Protein AF-A0A7C3HI40-F1 (afdb_monomer_lite)

pLDDT: mean 70.15, std 25.9, range [26.84, 97.81]

Secondary structure (DSSP, 8-state):
-------------PEE----TT----------PPPP----------TT--------TT--GGG-------------EEEEEEE-S-SSS-SEEEEEEETT--EEES----S-EEEEEEETTEEEEEE--SSSEEEEEEE-TTT--EEEEEEEEESEEEEEEETTTTEEEEEETT--

Structure (mmCIF, N/CA/C/O backbone):
data_AF-A0A7C3HI40-F1
#
_entry.id   AF-A0A7C3HI40-F1
#
loop_
_atom_site.group_PDB
_atom_site.id
_atom_site.type_symbol
_atom_site.label_atom_id
_atom_site.label_alt_id
_atom_site.label_comp_id
_atom_site.label_asym_id
_atom_site.label_entity_id
_atom_site.label_seq_id
_atom_site.pdbx_PDB_ins_code
_atom_site.Cartn_x
_atom_site.Cartn_y
_atom_site.Cartn_z
_atom_site.occupancy
_atom_site.B_iso_or_equiv
_atom_site.auth_seq_id
_atom_site.auth_comp_id
_atom_site.auth_asym_id
_atom_site.auth_atom_id
_atom_site.pdbx_PDB_model_num
ATOM 1 N N . MET A 1 1 ? 30.661 25.811 13.207 1.00 40.50 1 MET A N 1
ATOM 2 C CA . MET A 1 1 ? 29.317 26.305 12.810 1.00 40.50 1 MET A CA 1
ATOM 3 C C . MET A 1 1 ? 29.116 25.855 11.365 1.00 40.50 1 MET A C 1
ATOM 5 O O . MET A 1 1 ? 30.014 26.105 10.586 1.00 40.50 1 MET A O 1
ATOM 9 N N . LYS A 1 2 ? 28.100 25.098 10.944 1.00 33.31 2 LYS A N 1
ATOM 10 C CA . LYS A 1 2 ? 26.660 25.154 11.229 1.00 33.31 2 LYS A CA 1
ATOM 11 C C . LYS A 1 2 ? 26.060 23.737 11.212 1.00 33.31 2 LYS A C 1
ATOM 13 O O . LYS A 1 2 ? 26.436 22.924 10.376 1.00 33.31 2 LYS A O 1
ATOM 18 N N . LYS A 1 3 ? 25.123 23.473 12.126 1.00 35.56 3 LYS A N 1
ATOM 19 C CA . LYS A 1 3 ? 24.233 22.303 12.100 1.00 35.56 3 LYS A CA 1
ATOM 20 C C . LYS A 1 3 ? 23.176 22.539 11.016 1.00 35.56 3 LYS A C 1
ATOM 22 O O . LYS A 1 3 ? 22.572 23.610 11.004 1.00 35.56 3 LYS A O 1
ATOM 27 N N . PHE A 1 4 ? 22.978 21.581 10.117 1.00 26.84 4 PHE A N 1
ATOM 28 C CA . PHE A 1 4 ? 21.916 21.623 9.112 1.00 26.84 4 PHE A CA 1
ATOM 29 C C . PHE A 1 4 ? 20.697 20.899 9.694 1.00 26.84 4 PHE A C 1
ATOM 31 O O . PHE A 1 4 ? 20.660 19.674 9.746 1.00 26.84 4 PHE A O 1
ATOM 38 N N . ASN A 1 5 ? 19.739 21.667 10.216 1.00 31.62 5 ASN A N 1
ATOM 39 C CA . ASN A 1 5 ? 18.428 21.154 10.601 1.00 31.62 5 ASN A CA 1
ATOM 40 C C . ASN A 1 5 ? 17.568 21.089 9.338 1.00 31.62 5 ASN A C 1
ATOM 42 O O . ASN A 1 5 ? 17.133 22.130 8.850 1.00 31.62 5 ASN A O 1
ATOM 46 N N . LEU A 1 6 ? 17.320 19.887 8.821 1.00 27.31 6 LEU A N 1
ATOM 47 C CA . LEU A 1 6 ? 16.309 19.672 7.792 1.00 27.31 6 LEU A CA 1
ATOM 48 C C . LEU A 1 6 ? 15.045 19.144 8.478 1.00 27.31 6 LEU A C 1
ATOM 50 O O . LEU A 1 6 ? 14.931 17.959 8.776 1.00 27.31 6 LEU A O 1
ATOM 54 N N . PHE A 1 7 ? 14.112 20.048 8.774 1.00 30.12 7 PHE A N 1
ATOM 55 C CA . PHE A 1 7 ? 12.729 19.672 9.048 1.00 30.12 7 PHE A CA 1
ATOM 56 C C . PHE A 1 7 ? 12.107 19.264 7.712 1.00 30.12 7 PHE A C 1
ATOM 58 O O . PHE A 1 7 ? 11.785 20.129 6.901 1.00 30.12 7 PHE A O 1
ATOM 65 N N . LEU A 1 8 ? 11.986 17.960 7.463 1.00 27.03 8 LEU A N 1
ATOM 66 C CA . LEU A 1 8 ? 11.212 17.445 6.340 1.00 27.03 8 LEU A CA 1
ATOM 67 C C . LEU A 1 8 ? 9.845 17.016 6.875 1.00 27.03 8 LEU A C 1
ATOM 69 O O . LEU A 1 8 ? 9.724 16.060 7.639 1.00 27.03 8 LEU A O 1
ATOM 73 N N . THR A 1 9 ? 8.829 17.796 6.530 1.00 30.84 9 THR A N 1
ATOM 74 C CA . THR A 1 9 ? 7.420 17.518 6.797 1.00 30.84 9 THR A CA 1
ATOM 75 C C . THR A 1 9 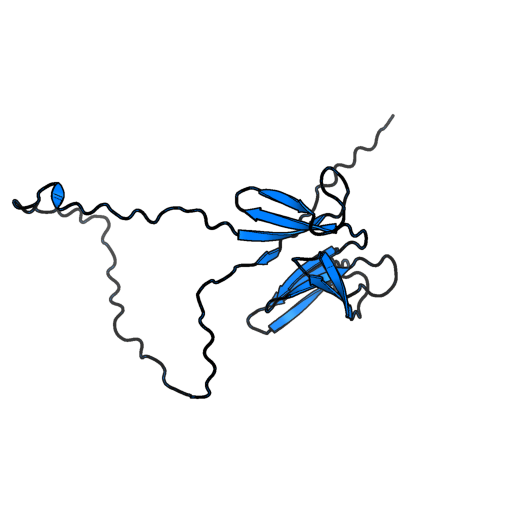? 7.049 16.182 6.160 1.00 30.84 9 THR A C 1
ATOM 77 O O . THR A 1 9 ? 7.215 15.995 4.957 1.00 30.84 9 THR A O 1
ATOM 80 N N . ALA A 1 10 ? 6.562 15.245 6.971 1.00 33.00 10 ALA A N 1
ATOM 81 C CA . ALA A 1 10 ? 6.038 13.974 6.495 1.00 33.00 10 ALA A CA 1
ATOM 82 C C . ALA A 1 10 ? 4.839 14.224 5.564 1.00 33.00 10 ALA A C 1
ATOM 84 O O . ALA A 1 10 ? 3.834 14.804 5.977 1.00 33.00 10 ALA A O 1
ATOM 85 N N . LEU A 1 11 ? 4.956 13.798 4.307 1.00 30.44 11 LEU A N 1
ATOM 86 C CA . LEU A 1 11 ? 3.841 13.744 3.371 1.00 30.44 11 LEU A CA 1
ATOM 87 C C . LEU A 1 11 ? 3.070 12.448 3.645 1.00 30.44 11 LEU A C 1
ATOM 89 O O . LEU A 1 11 ? 3.551 11.359 3.346 1.00 30.44 11 LEU A O 1
ATOM 93 N N . PHE A 1 12 ? 1.897 12.564 4.264 1.00 32.22 12 PHE A N 1
ATOM 94 C CA . PHE A 1 12 ? 0.987 11.443 4.488 1.00 32.22 12 PHE A CA 1
ATOM 95 C C . PHE A 1 12 ? -0.017 11.370 3.332 1.00 32.22 12 PHE A C 1
ATOM 97 O O . PHE A 1 12 ? -0.838 12.274 3.183 1.00 32.22 12 PHE A O 1
ATOM 104 N N . LEU A 1 13 ? 0.010 10.296 2.538 1.00 36.34 13 LEU A N 1
ATOM 105 C CA . LEU A 1 13 ? -1.141 9.904 1.720 1.00 36.34 13 LEU A CA 1
ATOM 106 C C . LEU A 1 13 ? -2.025 8.980 2.567 1.00 36.34 13 LEU A C 1
ATOM 108 O O . LEU A 1 13 ? -1.605 7.889 2.948 1.00 36.34 13 LEU A O 1
ATOM 112 N N . ILE A 1 14 ? -3.234 9.438 2.892 1.00 37.47 14 ILE A N 1
ATOM 113 C CA . ILE A 1 14 ? -4.264 8.642 3.570 1.00 37.47 14 ILE A CA 1
ATOM 114 C C . ILE A 1 14 ? -5.255 8.193 2.496 1.00 37.47 14 ILE A C 1
ATOM 116 O O . ILE A 1 14 ? -5.897 9.041 1.878 1.00 37.47 14 ILE A O 1
ATOM 120 N N . SER A 1 15 ? -5.389 6.882 2.280 1.00 42.72 15 SER A N 1
ATOM 121 C CA . SER A 1 15 ? -6.464 6.320 1.451 1.00 42.72 15 SER A CA 1
ATOM 122 C C . SER A 1 15 ? -7.646 5.931 2.347 1.00 42.72 15 SER A C 1
ATOM 124 O O . SER A 1 15 ? -7.467 5.402 3.452 1.00 42.72 15 SER A O 1
ATOM 126 N N . PHE A 1 16 ? -8.865 6.240 1.899 1.00 33.00 16 PHE A N 1
ATOM 127 C CA . PHE A 1 16 ? -10.098 6.020 2.653 1.00 33.00 16 PHE A CA 1
ATOM 128 C C . PHE A 1 16 ? -10.815 4.769 2.146 1.00 33.00 16 PHE A C 1
ATOM 130 O O . PHE A 1 16 ? -11.171 4.694 0.975 1.00 33.00 16 PHE A O 1
ATOM 137 N N . SER A 1 17 ? -11.126 3.830 3.044 1.00 37.00 17 SER A N 1
ATOM 138 C CA . SER A 1 17 ? -12.119 2.789 2.761 1.00 37.00 17 SER A CA 1
ATOM 139 C C . SER A 1 17 ? -13.443 3.159 3.436 1.00 37.00 17 SER A C 1
ATOM 141 O O . SER A 1 17 ? -13.577 3.194 4.661 1.00 37.00 17 SER A O 1
ATOM 143 N N . GLY A 1 18 ? -14.443 3.506 2.630 1.00 31.64 18 GLY A N 1
ATOM 144 C CA . GLY A 1 18 ? -15.815 3.645 3.095 1.00 31.64 18 GLY A CA 1
ATOM 145 C C . GLY A 1 18 ? -16.517 2.299 2.997 1.00 31.64 18 GLY A C 1
ATOM 146 O O . GLY A 1 18 ? -16.972 1.927 1.922 1.00 31.64 18 GLY A O 1
ATOM 147 N N . VAL A 1 19 ? -16.667 1.572 4.107 1.00 32.97 19 VAL A N 1
ATOM 148 C CA . VAL A 1 19 ? -17.597 0.435 4.143 1.00 32.97 19 VAL A CA 1
ATOM 149 C C . VAL A 1 19 ? -19.020 0.993 4.049 1.00 32.97 19 VAL A C 1
ATOM 151 O O . VAL A 1 19 ? -19.575 1.501 5.035 1.00 32.97 19 VAL A O 1
ATOM 154 N N . MET A 1 20 ? -19.627 0.914 2.864 1.00 31.73 20 MET A N 1
ATOM 155 C CA . MET A 1 20 ? -21.081 0.961 2.725 1.00 31.73 20 MET A CA 1
ATOM 156 C C . MET A 1 20 ? -21.655 -0.363 3.242 1.00 31.73 20 MET A C 1
ATOM 158 O O . MET A 1 20 ? -21.903 -1.302 2.492 1.00 31.73 20 MET A O 1
ATOM 162 N N . THR A 1 21 ? -21.876 -0.458 4.552 1.00 35.44 21 THR A N 1
ATOM 163 C CA . THR A 1 21 ? -22.771 -1.464 5.128 1.00 35.44 21 THR A CA 1
ATOM 164 C C . THR A 1 21 ? -24.194 -1.126 4.687 1.00 35.44 21 THR A C 1
ATOM 166 O O . THR A 1 21 ? -24.871 -0.325 5.324 1.00 35.44 21 THR A O 1
ATOM 169 N N . GLY A 1 22 ? -24.631 -1.676 3.550 1.00 36.75 22 GLY A N 1
ATOM 170 C CA . GLY A 1 22 ? -25.987 -1.418 3.061 1.00 36.75 22 GLY A CA 1
ATOM 171 C C . GLY A 1 22 ? -26.401 -1.969 1.697 1.00 36.75 22 GLY A C 1
ATOM 172 O O . GLY A 1 22 ? -27.553 -1.758 1.333 1.00 36.75 22 GLY A O 1
ATOM 173 N N . GLN A 1 23 ? -25.558 -2.682 0.941 1.00 31.64 23 GLN A N 1
ATOM 174 C CA . GLN A 1 23 ? -26.028 -3.371 -0.268 1.00 31.64 23 GLN A CA 1
ATOM 175 C C . GLN A 1 23 ? -26.018 -4.885 -0.083 1.00 31.64 23 GLN A C 1
ATOM 177 O O . GLN A 1 23 ? -24.992 -5.554 -0.161 1.00 31.64 23 GLN A O 1
ATOM 182 N N . THR A 1 24 ? -27.209 -5.426 0.166 1.00 34.91 24 THR A N 1
ATOM 183 C CA . THR A 1 24 ? -27.508 -6.846 0.007 1.00 34.91 24 THR A CA 1
ATOM 184 C C . THR A 1 24 ? -27.198 -7.246 -1.433 1.00 34.91 24 THR A C 1
ATOM 186 O O . THR A 1 24 ? -27.753 -6.664 -2.367 1.00 34.91 24 THR A O 1
ATOM 189 N N . ALA A 1 25 ? -26.327 -8.238 -1.610 1.00 35.88 25 ALA A N 1
ATOM 190 C CA . ALA A 1 25 ? -26.052 -8.839 -2.905 1.00 35.88 25 ALA A CA 1
ATOM 191 C C . ALA A 1 25 ? -27.370 -9.248 -3.584 1.00 35.88 25 ALA A C 1
ATOM 193 O O . ALA A 1 25 ? -28.172 -9.989 -3.012 1.00 35.88 25 ALA A O 1
ATOM 194 N N . ARG A 1 26 ? -27.606 -8.763 -4.805 1.00 31.58 26 ARG A N 1
ATOM 195 C CA . ARG A 1 26 ? -28.647 -9.294 -5.687 1.00 31.58 26 ARG A CA 1
ATOM 196 C C . ARG A 1 26 ? -28.002 -9.774 -6.976 1.00 31.58 26 ARG A C 1
ATOM 198 O O . ARG A 1 26 ? -27.757 -9.001 -7.894 1.00 31.58 26 ARG A O 1
ATOM 205 N N . THR A 1 27 ? -27.750 -11.073 -7.037 1.00 38.38 27 THR A N 1
ATOM 206 C CA . THR A 1 27 ? -27.693 -11.830 -8.285 1.00 38.38 27 THR A CA 1
ATOM 207 C C . THR A 1 27 ? -29.096 -11.870 -8.893 1.00 38.38 27 THR A C 1
ATOM 209 O O . THR A 1 27 ? -30.015 -12.368 -8.253 1.00 38.38 27 THR A O 1
ATOM 212 N N . ALA A 1 28 ? -29.268 -11.338 -10.106 1.00 30.67 28 ALA A N 1
ATOM 213 C CA . ALA A 1 28 ? -30.154 -11.865 -11.155 1.00 30.67 28 ALA A CA 1
ATOM 214 C C . ALA A 1 28 ? -30.189 -10.911 -12.360 1.00 30.67 28 ALA A C 1
ATOM 216 O O . ALA A 1 28 ? -30.407 -9.709 -12.225 1.00 30.67 28 ALA A O 1
ATOM 217 N N . GLN A 1 29 ? -30.015 -11.489 -13.548 1.00 41.03 29 GLN A N 1
ATOM 218 C CA . GLN A 1 29 ? -30.364 -10.896 -14.835 1.00 41.03 29 GLN A CA 1
ATOM 219 C C . GLN A 1 29 ? -31.821 -10.394 -14.831 1.00 41.03 29 GLN A C 1
ATOM 221 O O . GLN A 1 29 ? -32.721 -11.108 -14.395 1.00 41.03 29 GLN A O 1
ATOM 226 N N . GLY A 1 30 ? -32.060 -9.198 -15.375 1.00 29.92 30 GLY A N 1
ATOM 227 C CA . GLY A 1 30 ? -33.410 -8.693 -15.637 1.00 29.92 30 GLY A CA 1
ATOM 228 C C . GLY A 1 30 ? -33.456 -7.176 -15.817 1.00 29.92 30 GLY A C 1
ATOM 229 O O . GLY A 1 30 ? -33.379 -6.423 -14.854 1.00 29.92 30 GLY A O 1
ATOM 230 N N . LYS A 1 31 ? -33.604 -6.713 -17.060 1.00 46.19 31 LYS A N 1
ATOM 231 C CA . LYS A 1 31 ? -33.866 -5.306 -17.400 1.00 46.19 31 LYS A CA 1
ATOM 232 C C . LYS A 1 31 ? -35.289 -4.930 -16.965 1.00 46.19 31 LYS A C 1
ATOM 2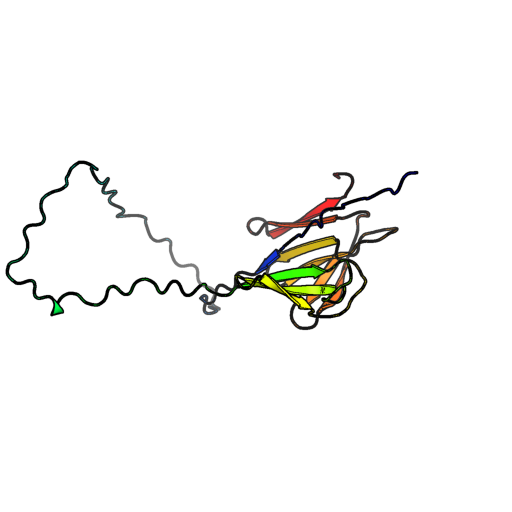34 O O . LYS A 1 31 ? -36.221 -5.434 -17.578 1.00 46.19 31 LYS A O 1
ATOM 239 N N . LEU A 1 32 ? -35.461 -4.037 -15.982 1.00 27.31 32 LEU A N 1
ATOM 240 C CA . LEU A 1 32 ? -36.753 -3.442 -15.575 1.00 27.31 32 LEU A CA 1
ATOM 241 C C . LEU A 1 32 ? -36.549 -2.028 -14.950 1.00 27.31 32 LEU A C 1
ATOM 243 O O . LEU A 1 32 ? -35.423 -1.690 -14.600 1.00 27.31 32 LEU A O 1
ATOM 247 N N . PRO A 1 33 ? -37.581 -1.155 -14.911 1.00 34.62 33 PRO A N 1
ATOM 248 C CA . PRO A 1 33 ? -37.631 0.117 -15.650 1.00 34.62 33 PRO A CA 1
ATOM 249 C C . PRO A 1 33 ? -37.270 1.385 -14.849 1.00 34.62 33 PRO A C 1
ATOM 251 O O . PRO A 1 33 ? -37.287 1.403 -13.624 1.00 34.62 33 PRO A O 1
ATOM 254 N N . VAL A 1 34 ? -37.012 2.478 -15.583 1.00 41.56 34 VAL A N 1
ATOM 255 C CA . VAL A 1 34 ? -36.737 3.834 -15.068 1.00 41.56 34 VAL A CA 1
ATOM 256 C C . VAL A 1 34 ? -37.984 4.431 -14.390 1.00 41.56 34 VAL A C 1
ATOM 258 O O . VAL A 1 34 ? -39.022 4.542 -15.051 1.00 41.56 34 VAL A O 1
ATOM 261 N N . PRO A 1 35 ? -37.918 4.890 -13.126 1.00 36.34 35 PRO A N 1
ATOM 262 C CA . PRO A 1 35 ? -38.982 5.701 -12.544 1.00 36.34 35 PRO A CA 1
ATOM 263 C C . PRO A 1 35 ? -38.965 7.119 -13.135 1.00 36.34 35 PRO A C 1
ATOM 265 O O . PRO A 1 35 ? -37.963 7.829 -13.053 1.00 36.34 35 PRO A O 1
ATOM 268 N N . LYS A 1 36 ? -40.093 7.527 -13.732 1.00 37.47 36 LYS A N 1
ATOM 269 C CA . LYS A 1 36 ? -40.374 8.908 -14.154 1.00 37.47 36 LYS A CA 1
ATOM 270 C C . LYS A 1 36 ? -40.208 9.865 -12.971 1.00 37.47 36 LYS A C 1
ATOM 272 O O . LYS A 1 36 ? -40.822 9.669 -11.924 1.00 37.47 36 LYS A O 1
ATOM 277 N N . ALA A 1 37 ? -39.433 10.925 -13.182 1.00 38.59 37 ALA A N 1
ATOM 278 C CA . ALA A 1 37 ? -39.401 12.089 -12.316 1.00 38.59 37 ALA A CA 1
ATOM 279 C C . ALA A 1 37 ? -40.724 12.850 -12.456 1.00 38.59 37 ALA A C 1
ATOM 281 O O . ALA A 1 37 ? -40.875 13.665 -13.356 1.00 38.59 37 ALA A O 1
ATOM 282 N N . ASP A 1 38 ? -41.680 12.575 -11.578 1.00 45.47 38 ASP A N 1
ATOM 283 C CA . ASP A 1 38 ? -42.798 13.480 -11.350 1.00 45.47 38 ASP A CA 1
ATOM 284 C C . ASP A 1 38 ? -43.042 13.610 -9.847 1.00 45.47 38 ASP A C 1
ATOM 286 O O . ASP A 1 38 ? -43.215 12.616 -9.141 1.00 45.47 38 ASP A O 1
ATOM 290 N N . LYS A 1 39 ? -43.104 14.876 -9.408 1.00 38.09 39 LYS A N 1
ATOM 291 C CA . LYS A 1 39 ? -43.349 15.402 -8.049 1.00 38.09 39 LYS A CA 1
ATOM 292 C C . LYS A 1 39 ? -42.115 15.665 -7.172 1.00 38.09 39 LYS A C 1
ATOM 294 O O . LYS A 1 39 ? -41.978 15.117 -6.084 1.00 38.09 39 LYS A O 1
ATOM 299 N N . MET A 1 40 ? -41.308 16.652 -7.563 1.00 28.80 40 MET A N 1
ATOM 300 C CA . MET A 1 40 ? -40.652 17.533 -6.586 1.00 28.80 40 MET A CA 1
ATOM 301 C C . MET A 1 40 ? -41.272 18.929 -6.684 1.00 28.80 40 MET A C 1
ATOM 303 O O . MET A 1 40 ? -41.014 19.666 -7.631 1.00 28.80 40 MET A O 1
ATOM 307 N N . SER A 1 41 ? -42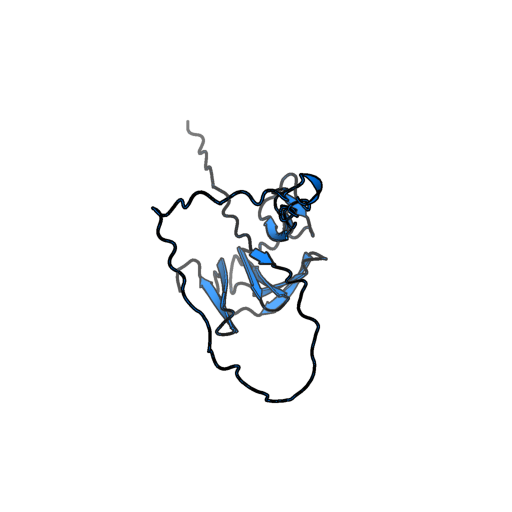.106 19.290 -5.707 1.00 37.94 41 SER A N 1
ATOM 308 C CA . SER A 1 41 ? -42.542 20.675 -5.520 1.00 37.94 41 SER A CA 1
ATOM 309 C C . SER A 1 41 ? -41.479 21.399 -4.701 1.00 37.94 41 SER A C 1
ATOM 311 O O . SER A 1 41 ? -41.266 21.076 -3.533 1.00 37.94 41 SER A O 1
ATOM 313 N N . VAL A 1 42 ? -40.791 22.364 -5.309 1.00 37.19 42 VAL A N 1
ATOM 314 C CA . VAL A 1 42 ? -39.831 23.223 -4.609 1.00 37.19 42 VAL A CA 1
ATOM 315 C C . VAL A 1 42 ? -40.616 24.246 -3.791 1.00 37.19 42 VAL A C 1
ATOM 317 O O . VAL A 1 42 ? -41.101 25.238 -4.331 1.00 37.19 42 VAL A O 1
ATOM 320 N N . VAL A 1 43 ? -40.737 24.031 -2.482 1.00 42.72 43 VAL A N 1
ATOM 321 C CA . VAL A 1 43 ? -41.170 25.092 -1.565 1.00 42.72 43 VAL A CA 1
ATOM 322 C C . VAL A 1 43 ? -39.938 25.930 -1.232 1.00 42.72 43 VAL A C 1
ATOM 324 O O . VAL A 1 43 ? -39.075 25.504 -0.468 1.00 42.72 43 VAL A O 1
ATOM 327 N N . LYS A 1 44 ? -39.823 27.122 -1.825 1.00 40.69 44 LYS A N 1
ATOM 328 C CA . LYS A 1 44 ? -38.855 28.125 -1.362 1.00 40.69 44 LYS A CA 1
ATOM 329 C C . LYS A 1 44 ? -39.393 28.723 -0.063 1.00 40.69 44 LYS A C 1
ATOM 331 O O . LYS A 1 44 ? -40.439 29.367 -0.081 1.00 40.69 44 LYS A O 1
ATOM 336 N N . ALA A 1 45 ? -38.705 28.510 1.054 1.00 44.62 45 ALA A N 1
ATOM 337 C CA . ALA A 1 45 ? -39.045 29.186 2.302 1.00 44.62 45 ALA A CA 1
ATOM 338 C C . ALA A 1 45 ? -38.833 30.705 2.144 1.00 44.62 45 ALA A C 1
ATOM 340 O O . ALA A 1 45 ? -37.766 31.141 1.713 1.00 44.62 45 ALA A O 1
ATOM 341 N N . ASN A 1 46 ? -39.851 31.506 2.476 1.00 45.53 46 ASN A N 1
ATOM 342 C CA . ASN A 1 46 ? -39.720 32.956 2.621 1.00 45.53 46 ASN A CA 1
ATOM 343 C C . ASN A 1 46 ? -39.122 33.244 4.013 1.00 45.53 46 ASN A C 1
ATOM 345 O O . ASN A 1 46 ? -39.784 32.938 5.007 1.00 45.53 46 ASN A O 1
ATOM 349 N N . PRO A 1 47 ? -37.919 33.836 4.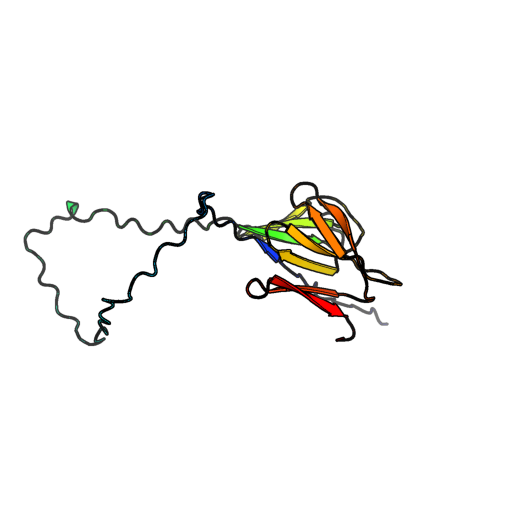118 1.00 47.38 47 PRO A N 1
ATOM 350 C CA . PRO A 1 47 ? -37.246 34.050 5.401 1.00 47.38 47 PRO A CA 1
ATOM 351 C C . PRO A 1 47 ? -37.948 35.059 6.327 1.00 47.38 47 PRO A C 1
ATOM 353 O O . PRO A 1 47 ? -37.561 35.173 7.484 1.00 47.38 47 PRO A O 1
ATOM 356 N N . ASN A 1 48 ? -39.000 35.747 5.864 1.00 43.78 48 ASN A N 1
ATOM 357 C CA . ASN A 1 48 ? -39.710 36.763 6.648 1.00 43.78 48 ASN A CA 1
ATOM 358 C C . ASN A 1 48 ? -41.123 36.348 7.097 1.00 43.78 48 ASN A C 1
ATOM 360 O O . ASN A 1 48 ? -41.862 37.179 7.618 1.00 43.78 48 ASN A O 1
ATOM 364 N N . SER A 1 49 ? -41.528 35.086 6.920 1.00 44.28 49 SER A N 1
ATOM 365 C CA . SER A 1 49 ? -42.824 34.595 7.408 1.00 44.28 49 SER A CA 1
ATOM 366 C C . SER A 1 49 ? -42.651 33.795 8.700 1.00 44.28 49 SER A C 1
ATOM 368 O O . SER A 1 49 ? -42.826 32.580 8.729 1.00 44.28 49 SER A O 1
ATOM 370 N N . MET A 1 50 ? -42.316 34.477 9.798 1.00 41.09 50 MET A N 1
ATOM 371 C CA . MET A 1 50 ? -42.591 33.927 11.129 1.00 41.09 50 MET A CA 1
ATOM 372 C C . MET A 1 50 ? -44.082 34.100 11.407 1.00 41.09 50 MET A C 1
ATOM 374 O O . MET A 1 50 ? -44.511 35.034 12.077 1.00 41.09 50 MET A O 1
ATOM 378 N N . THR A 1 51 ? -44.886 33.211 10.827 1.00 40.56 51 THR A N 1
ATOM 379 C CA . THR A 1 51 ? -46.277 33.069 11.249 1.00 40.56 51 THR A CA 1
ATOM 380 C C . THR A 1 51 ? -46.228 32.474 12.649 1.00 40.56 51 THR A C 1
ATOM 382 O O . THR A 1 51 ? -45.718 31.369 12.831 1.00 40.56 51 THR A O 1
ATOM 385 N N . THR A 1 52 ? -46.695 33.224 13.645 1.00 42.03 52 THR A N 1
ATOM 386 C CA . THR A 1 52 ? -46.978 32.723 14.992 1.00 42.03 52 THR A CA 1
ATOM 387 C C . THR A 1 52 ? -47.723 31.401 14.870 1.00 42.03 52 THR A C 1
ATOM 389 O O . THR A 1 52 ? -48.869 31.382 14.419 1.00 42.03 52 THR A O 1
ATOM 392 N N . ALA A 1 53 ? -47.062 30.297 15.217 1.00 40.88 53 ALA A N 1
ATOM 393 C CA . ALA A 1 53 ? -47.728 29.014 15.323 1.00 40.88 53 ALA A CA 1
ATOM 394 C C . ALA A 1 53 ? -48.845 29.181 16.358 1.00 40.88 53 ALA A C 1
ATOM 396 O O . ALA A 1 53 ? -48.581 29.497 17.519 1.00 40.88 53 ALA A O 1
ATOM 397 N N . ILE A 1 54 ? -50.093 29.048 15.914 1.00 43.12 54 ILE A N 1
ATOM 398 C CA . ILE A 1 54 ? -51.240 28.936 16.808 1.00 43.12 54 ILE A CA 1
ATOM 399 C C . ILE A 1 54 ? -50.961 27.684 17.642 1.00 43.12 54 ILE A C 1
ATOM 401 O O . ILE A 1 54 ? -50.930 26.584 17.094 1.00 43.12 54 ILE A O 1
ATOM 405 N N . MET A 1 55 ? -50.651 27.856 18.929 1.00 45.00 55 MET A N 1
ATOM 406 C CA . MET A 1 55 ? -50.498 26.726 19.842 1.00 45.00 55 MET A CA 1
ATOM 407 C C . MET A 1 55 ? -51.836 25.990 19.881 1.00 45.00 55 MET A C 1
ATOM 409 O O . MET A 1 55 ? -52.856 26.589 20.221 1.00 45.00 55 MET A O 1
ATOM 413 N N . ASP A 1 56 ? -51.835 24.715 19.498 1.00 56.28 56 ASP A N 1
ATOM 414 C CA . ASP A 1 56 ? -52.975 23.831 19.710 1.00 56.28 56 ASP A CA 1
ATOM 415 C C . ASP A 1 56 ? -53.234 23.746 21.228 1.00 56.28 56 ASP A C 1
ATOM 417 O O . ASP A 1 56 ? -52.330 23.339 21.967 1.00 56.28 56 ASP A O 1
ATOM 421 N N . PRO A 1 57 ? -54.422 24.139 21.728 1.00 52.75 57 PRO A N 1
ATOM 422 C CA . PRO A 1 57 ? -54.743 24.080 23.154 1.00 52.75 57 PRO A CA 1
ATOM 423 C C . PRO A 1 57 ? -54.743 22.650 23.728 1.00 52.75 57 PRO A C 1
ATOM 425 O O . PRO A 1 57 ? -54.869 22.494 24.941 1.00 52.75 57 PRO A O 1
ATOM 428 N N . GLY A 1 58 ? -54.595 21.618 22.889 1.00 53.62 58 GLY A N 1
ATOM 429 C CA . GLY A 1 58 ? -54.437 20.222 23.296 1.00 53.62 58 GLY A CA 1
ATOM 430 C C . GLY A 1 58 ? -52.996 19.738 23.489 1.00 53.62 58 GLY A C 1
ATOM 431 O O . GLY A 1 58 ? -52.824 18.589 23.884 1.00 53.62 58 GLY A O 1
ATOM 432 N N . PHE A 1 59 ? -51.969 20.556 23.230 1.00 53.91 59 PHE A N 1
ATOM 433 C CA . PHE A 1 59 ? -50.577 20.102 23.322 1.00 53.91 59 PHE A CA 1
ATOM 434 C C . PHE A 1 59 ? -50.155 19.862 24.778 1.00 53.91 59 PHE A C 1
ATOM 436 O O . PHE A 1 59 ? -49.886 20.805 25.529 1.00 53.91 59 PHE A O 1
ATOM 443 N N . VAL A 1 60 ? -50.061 18.593 25.180 1.00 58.41 60 VAL A N 1
ATOM 444 C CA . VAL A 1 60 ? -49.506 18.205 26.481 1.00 58.41 60 VAL A CA 1
ATOM 445 C C . VAL A 1 60 ? -48.021 17.856 26.332 1.00 58.41 60 VAL A C 1
ATOM 447 O O . VAL A 1 60 ? -47.629 17.264 25.330 1.00 58.41 60 VAL A O 1
ATOM 450 N N . PRO A 1 61 ? -47.151 18.157 27.318 1.00 52.31 61 PRO A N 1
ATOM 451 C CA . PRO A 1 61 ? -45.714 17.863 27.224 1.00 52.31 61 PRO A CA 1
ATOM 452 C C . PRO A 1 61 ? -45.366 16.394 26.923 1.00 52.31 61 PRO A C 1
ATOM 454 O O . PRO A 1 61 ? -44.281 16.112 26.420 1.00 52.31 61 PRO A O 1
ATOM 457 N N . SER A 1 62 ? -46.279 15.458 27.198 1.00 57.03 62 SER A N 1
ATOM 458 C CA . SER A 1 62 ? -46.155 14.040 26.842 1.00 57.03 62 SER A CA 1
ATOM 459 C C . SER A 1 62 ? -46.251 13.751 25.338 1.00 57.03 62 SER A C 1
ATOM 461 O O . SER A 1 62 ? -45.831 12.676 24.909 1.00 57.03 62 SER A O 1
ATOM 463 N N . ASP A 1 63 ? -46.770 14.688 24.539 1.00 55.56 63 ASP A N 1
ATOM 464 C CA . ASP A 1 63 ? -46.864 14.582 23.076 1.00 55.56 63 ASP A CA 1
ATOM 465 C C . ASP A 1 63 ? -45.536 14.899 22.383 1.00 55.56 63 ASP A C 1
ATOM 467 O O . ASP A 1 63 ? -45.340 14.568 21.209 1.00 55.56 63 ASP A O 1
ATOM 471 N N . ILE A 1 64 ? -44.576 15.471 23.121 1.00 59.19 64 ILE A N 1
ATOM 472 C CA . ILE A 1 64 ? -43.183 15.534 22.692 1.00 59.19 64 ILE A CA 1
ATOM 473 C C . ILE A 1 64 ? -42.631 14.113 22.775 1.00 59.19 64 ILE A C 1
ATOM 475 O O . ILE A 1 64 ? -42.045 13.697 23.777 1.00 59.19 64 ILE A O 1
ATOM 479 N N . LYS A 1 65 ? -42.786 13.345 21.691 1.00 53.81 65 LYS A N 1
ATOM 480 C CA . LYS A 1 65 ? -41.909 12.192 21.488 1.00 53.81 65 LYS A CA 1
ATOM 481 C C . LYS A 1 65 ? -40.477 12.722 21.535 1.00 53.81 65 LYS A C 1
ATOM 483 O O . LYS A 1 65 ? -40.226 13.760 20.916 1.00 53.81 65 LYS A O 1
ATOM 488 N N . PRO A 1 66 ? -39.550 12.054 22.247 1.00 55.06 66 PRO A N 1
ATOM 489 C CA . PRO A 1 66 ? -38.148 12.415 22.183 1.00 55.06 66 PRO A CA 1
ATOM 490 C C . PRO A 1 66 ? -37.802 12.583 20.714 1.00 55.06 66 PRO A C 1
ATOM 492 O O . PRO A 1 66 ? -38.026 11.669 19.914 1.00 55.06 66 PRO A O 1
ATOM 495 N N . VAL A 1 67 ? -37.337 13.774 20.337 1.00 58.53 67 VAL A N 1
ATOM 496 C CA . VAL A 1 67 ? -36.641 13.903 19.068 1.00 58.53 67 VAL A CA 1
ATOM 497 C C . VAL A 1 67 ? -35.543 12.863 19.180 1.00 58.53 67 VAL A C 1
ATOM 499 O O . VAL A 1 67 ? -34.683 12.957 20.056 1.00 58.53 67 VAL A O 1
ATOM 502 N N . ASN A 1 68 ? -35.625 11.820 18.357 1.00 52.53 68 ASN A N 1
ATOM 503 C CA . ASN A 1 68 ? -34.482 10.977 18.086 1.00 52.53 68 ASN A CA 1
ATOM 504 C C . ASN A 1 68 ? -33.493 11.918 17.406 1.00 52.53 68 ASN A C 1
ATOM 506 O O . ASN A 1 68 ? -33.461 12.009 16.179 1.00 52.53 68 ASN A O 1
ATOM 510 N N . THR A 1 69 ? -32.762 12.705 18.198 1.00 51.47 69 THR A N 1
ATOM 511 C CA . THR A 1 69 ? -31.593 13.429 17.733 1.00 51.47 69 THR A CA 1
ATOM 512 C C . THR A 1 69 ? -30.796 12.351 17.026 1.00 51.47 69 THR A C 1
ATOM 514 O O . THR A 1 69 ? -30.534 11.332 17.677 1.00 51.47 69 THR A O 1
ATOM 517 N N . PRO A 1 70 ? -30.508 12.475 15.714 1.00 48.69 70 PRO A N 1
ATOM 518 C CA . PRO A 1 70 ? -29.677 11.498 15.038 1.00 48.69 70 PRO A CA 1
ATOM 519 C C . PRO A 1 70 ? -28.485 11.291 15.952 1.00 48.69 70 PRO A C 1
ATOM 521 O O . PRO A 1 70 ? -27.811 12.271 16.288 1.00 48.69 70 PRO A O 1
ATOM 524 N N . SER A 1 71 ? -28.321 10.079 16.493 1.00 48.22 71 SER A N 1
ATOM 525 C CA . SER A 1 71 ? -27.210 9.839 17.394 1.00 48.22 71 SER A CA 1
ATOM 526 C C . SER A 1 71 ? -25.996 10.208 16.571 1.00 48.22 71 SER A C 1
ATOM 528 O O . SER A 1 71 ? -25.747 9.579 15.540 1.00 48.22 71 SER A O 1
ATOM 530 N N . ASN A 1 72 ? -25.272 11.240 16.989 1.00 51.50 72 ASN A N 1
ATOM 531 C CA . ASN A 1 72 ? -24.015 11.631 16.375 1.00 51.50 72 ASN A CA 1
ATOM 532 C C . ASN A 1 72 ? -22.943 10.601 16.776 1.00 51.50 72 ASN A C 1
ATOM 534 O O . ASN A 1 72 ? -21.850 10.957 17.198 1.00 51.50 72 ASN A O 1
ATOM 538 N N . ALA A 1 73 ? -23.311 9.313 16.736 1.00 54.94 73 ALA A N 1
ATOM 539 C CA . ALA A 1 73 ? -22.430 8.181 16.825 1.00 54.94 73 ALA A CA 1
ATOM 540 C C . ALA A 1 73 ? -21.507 8.344 15.630 1.00 54.94 73 ALA A C 1
ATOM 542 O O . ALA A 1 73 ? -21.862 8.037 14.492 1.00 54.94 73 ALA A O 1
ATOM 543 N N . THR A 1 74 ? -20.359 8.950 15.896 1.00 61.16 74 THR A N 1
ATOM 544 C CA . THR A 1 74 ? -19.278 9.122 14.949 1.00 61.16 74 THR A CA 1
ATOM 545 C C . THR A 1 74 ? -18.952 7.729 14.451 1.00 61.16 74 THR A C 1
ATOM 547 O O . THR A 1 74 ? -18.363 6.922 15.171 1.00 61.16 74 THR A O 1
ATOM 550 N N . LYS A 1 75 ? -19.433 7.403 13.246 1.00 73.12 75 LYS A N 1
ATOM 551 C CA . LYS A 1 75 ? -19.128 6.134 12.600 1.00 73.12 75 LYS A CA 1
ATOM 552 C C . LYS A 1 75 ? -17.610 6.043 12.554 1.00 73.12 75 LYS A C 1
ATOM 554 O O . LYS A 1 75 ? -16.971 6.870 11.909 1.00 73.12 75 LYS A O 1
ATOM 559 N N . SER A 1 76 ? -17.058 5.068 13.269 1.00 79.50 76 SER A N 1
ATOM 560 C CA . SER A 1 76 ? -15.630 4.804 13.196 1.00 79.50 76 SER A CA 1
ATOM 561 C C . SER A 1 76 ? -15.331 4.286 11.795 1.00 79.50 76 SER A C 1
ATOM 563 O O . SER A 1 76 ? -15.965 3.329 11.341 1.00 79.50 76 SER A O 1
ATOM 565 N N . ILE A 1 77 ? -14.423 4.953 11.091 1.00 89.00 77 ILE A N 1
ATOM 566 C CA . ILE A 1 77 ? -13.908 4.493 9.800 1.00 89.00 77 ILE A CA 1
ATOM 567 C C . ILE A 1 77 ? -12.423 4.188 9.939 1.00 89.00 77 ILE A C 1
ATOM 569 O O . ILE A 1 77 ? -11.725 4.816 10.739 1.00 89.00 77 ILE A O 1
ATOM 573 N N . THR A 1 78 ? -11.948 3.236 9.143 1.00 91.62 78 THR A N 1
ATOM 574 C CA . THR A 1 78 ? -10.536 2.861 9.102 1.00 91.62 78 THR A CA 1
ATOM 575 C C . THR A 1 78 ? -9.900 3.428 7.841 1.00 91.62 78 THR A C 1
ATOM 577 O O . THR A 1 78 ? -10.332 3.132 6.723 1.00 91.62 78 THR A O 1
ATOM 580 N N . GLY A 1 79 ? -8.879 4.258 8.033 1.00 92.62 79 GLY A N 1
ATOM 581 C CA . GLY A 1 79 ? -7.948 4.657 6.984 1.00 92.62 79 GLY A CA 1
ATOM 582 C C . GLY A 1 79 ? -6.752 3.713 6.942 1.00 92.62 79 GLY A C 1
ATOM 583 O O . GLY A 1 79 ? -6.390 3.115 7.959 1.00 92.62 79 GLY A O 1
ATOM 584 N N . TYR A 1 80 ? -6.126 3.614 5.777 1.00 95.12 80 TYR A N 1
ATOM 585 C CA . TYR A 1 80 ? -4.938 2.794 5.562 1.00 95.12 80 TYR A CA 1
ATOM 586 C C . TYR A 1 80 ? -3.805 3.642 4.987 1.00 95.12 80 TYR A C 1
ATOM 588 O O . TYR A 1 80 ? -4.041 4.634 4.292 1.00 95.12 80 TYR A O 1
ATOM 596 N N . GLY A 1 81 ? -2.568 3.262 5.296 1.00 94.00 81 GLY A N 1
ATOM 597 C CA . GLY A 1 81 ? -1.379 3.963 4.824 1.00 94.00 81 GLY A CA 1
ATOM 598 C C . GLY A 1 81 ? -0.106 3.152 5.021 1.00 94.00 81 GLY A C 1
ATOM 599 O O . GLY A 1 81 ? -0.134 2.020 5.502 1.00 94.00 81 GLY A O 1
ATOM 600 N N . PHE A 1 82 ? 1.031 3.743 4.669 1.00 95.31 82 PHE A N 1
ATOM 601 C CA . PHE A 1 82 ? 2.341 3.134 4.866 1.00 95.31 82 PHE A CA 1
ATOM 602 C C . PHE A 1 82 ? 3.194 4.026 5.765 1.00 95.31 82 PHE A C 1
ATOM 604 O O . PHE A 1 82 ? 3.408 5.201 5.468 1.00 95.31 82 PHE A O 1
ATOM 611 N N . ASN A 1 83 ? 3.699 3.474 6.864 1.00 96.06 83 ASN A N 1
ATOM 612 C CA . ASN A 1 83 ? 4.655 4.163 7.711 1.00 96.06 83 ASN A CA 1
ATOM 613 C C . ASN A 1 83 ? 6.062 4.009 7.122 1.00 96.06 83 ASN A C 1
ATOM 615 O O . ASN A 1 83 ? 6.654 2.934 7.200 1.00 96.06 83 ASN A O 1
ATOM 619 N N . ALA A 1 84 ? 6.583 5.072 6.510 1.00 92.56 84 ALA A N 1
ATOM 620 C CA . ALA A 1 84 ? 7.873 5.051 5.817 1.00 92.56 84 ALA A CA 1
ATOM 621 C C . ALA A 1 84 ? 9.082 5.078 6.767 1.00 92.56 84 ALA A C 1
ATOM 623 O O . ALA A 1 84 ? 10.178 4.671 6.384 1.00 92.56 84 ALA A O 1
ATOM 624 N N . TYR A 1 85 ? 8.893 5.546 8.002 1.00 90.69 85 TYR A N 1
ATOM 625 C CA . TYR A 1 85 ? 9.974 5.755 8.960 1.00 90.69 85 TYR A CA 1
ATOM 626 C C . TYR A 1 85 ? 9.635 5.119 10.305 1.00 90.69 85 TYR A C 1
ATOM 628 O O . TYR A 1 85 ? 8.491 5.123 10.744 1.00 90.69 85 TYR A O 1
ATOM 636 N N . GLY A 1 86 ? 10.636 4.533 10.960 1.00 86.56 86 GLY A N 1
ATOM 637 C CA . GLY A 1 86 ? 10.436 3.887 12.255 1.00 86.56 86 GLY A CA 1
ATOM 638 C C . GLY A 1 86 ? 10.059 4.877 13.363 1.00 86.56 86 GLY A C 1
ATOM 639 O O . GLY A 1 86 ? 10.072 6.093 13.185 1.00 86.56 86 GLY A O 1
ATOM 640 N N . GLY A 1 87 ? 9.752 4.341 14.539 1.00 91.12 87 GLY A N 1
ATOM 641 C CA . GLY A 1 87 ? 9.372 5.113 15.717 1.00 91.12 87 GLY A CA 1
ATOM 642 C C . GLY A 1 87 ? 8.664 4.213 16.720 1.00 91.12 87 GLY A C 1
ATOM 643 O O . GLY A 1 87 ? 9.062 3.068 16.920 1.00 91.12 87 GLY A O 1
ATOM 644 N N . THR A 1 88 ? 7.586 4.713 17.321 1.00 93.69 88 THR A N 1
ATOM 645 C CA . THR A 1 88 ? 6.693 3.904 18.169 1.00 93.69 88 THR A CA 1
ATOM 646 C C . THR A 1 88 ? 5.852 2.905 17.369 1.00 93.69 88 THR A C 1
ATOM 648 O O . THR A 1 88 ? 5.361 1.932 17.935 1.00 93.69 88 THR A O 1
ATOM 651 N N . VAL A 1 89 ? 5.708 3.122 16.058 1.00 95.50 89 VAL A N 1
ATOM 652 C CA . VAL A 1 89 ? 5.056 2.218 15.104 1.00 95.50 89 VAL A CA 1
ATOM 653 C C . VAL A 1 89 ? 6.121 1.693 14.140 1.00 95.50 89 VAL A C 1
ATOM 655 O O . VAL A 1 89 ? 6.986 2.449 13.691 1.00 95.50 89 VAL A O 1
ATOM 658 N N . ALA A 1 90 ? 6.086 0.395 13.836 1.00 95.94 90 ALA A N 1
ATOM 659 C CA . ALA A 1 90 ? 7.024 -0.217 12.898 1.00 95.94 90 ALA A CA 1
ATOM 660 C C . ALA A 1 90 ? 6.879 0.377 11.484 1.00 95.94 90 ALA A C 1
ATOM 662 O O . ALA A 1 90 ? 5.805 0.844 11.101 1.00 95.94 90 ALA A O 1
ATOM 663 N N . VAL A 1 91 ? 7.965 0.350 10.706 1.00 96.25 91 VAL A N 1
ATOM 664 C CA . VAL A 1 91 ? 7.925 0.658 9.266 1.00 96.25 91 VAL A CA 1
ATOM 665 C C . VAL A 1 91 ? 7.074 -0.403 8.573 1.00 96.25 91 VAL A C 1
ATOM 667 O O . VAL A 1 91 ? 7.277 -1.591 8.828 1.00 96.25 91 VAL A O 1
ATOM 670 N N . GLY A 1 92 ? 6.141 0.006 7.716 1.00 96.44 92 GLY A N 1
ATOM 671 C CA . GLY A 1 92 ? 5.259 -0.911 6.992 1.00 96.44 92 GLY A CA 1
ATOM 672 C C . GLY A 1 92 ? 3.803 -0.445 6.910 1.00 96.44 92 GLY A C 1
ATOM 673 O O . GLY A 1 92 ? 3.495 0.697 7.263 1.00 96.44 92 GLY A O 1
ATOM 674 N N . PRO A 1 93 ? 2.892 -1.314 6.434 1.00 96.88 93 PRO A N 1
ATOM 675 C CA . PRO A 1 93 ? 1.466 -1.022 6.364 1.00 96.88 93 PRO A CA 1
ATOM 676 C C . PRO A 1 93 ? 0.872 -0.715 7.743 1.00 96.88 93 PRO A C 1
ATOM 678 O O . PRO A 1 93 ? 1.148 -1.398 8.735 1.00 96.88 93 PRO A O 1
ATOM 681 N N . VAL A 1 94 ? 0.030 0.313 7.794 1.00 97.19 94 VAL A N 1
ATOM 682 C CA . VAL A 1 94 ? -0.644 0.785 9.005 1.00 97.19 94 VAL A CA 1
ATOM 683 C C . VAL A 1 94 ? -2.129 1.019 8.754 1.00 97.19 94 VAL A C 1
ATOM 685 O O . VAL A 1 94 ? -2.552 1.321 7.636 1.00 97.19 94 VAL A O 1
ATOM 688 N N . SER A 1 95 ? -2.911 0.939 9.826 1.00 96.00 95 SER A N 1
ATOM 689 C CA . SER A 1 95 ? -4.302 1.387 9.871 1.00 96.00 95 SER A CA 1
ATOM 690 C C . SER A 1 95 ? -4.465 2.544 10.855 1.00 96.00 95 SER A C 1
ATOM 692 O O . SER A 1 95 ? -3.780 2.586 11.878 1.00 96.00 95 SER A O 1
ATOM 694 N N . VAL A 1 96 ? -5.414 3.440 10.599 1.00 94.81 96 VAL A N 1
ATOM 695 C CA . VAL A 1 96 ? -5.824 4.507 11.520 1.00 94.81 96 VAL A CA 1
ATOM 696 C C . VAL A 1 96 ? -7.329 4.460 11.735 1.00 94.81 96 VAL A C 1
ATOM 698 O O . VAL A 1 96 ? -8.102 4.501 10.781 1.00 94.81 96 VAL A O 1
ATOM 701 N N . ALA A 1 97 ? -7.757 4.394 12.994 1.00 91.31 97 ALA A N 1
ATOM 702 C CA . ALA A 1 97 ? -9.165 4.558 13.340 1.00 91.31 97 ALA A CA 1
ATOM 703 C C . ALA A 1 97 ? -9.509 6.052 13.416 1.00 91.31 97 ALA A C 1
ATOM 705 O O . ALA A 1 97 ? -8.830 6.810 14.108 1.00 91.31 97 ALA A O 1
ATOM 706 N N . ILE A 1 98 ? -10.571 6.488 12.745 1.00 86.25 98 ILE A N 1
ATOM 707 C CA . ILE A 1 98 ? -11.042 7.879 12.740 1.00 86.25 98 ILE A CA 1
ATOM 708 C C . ILE A 1 98 ? -12.355 7.942 13.533 1.00 86.25 98 ILE A C 1
ATOM 710 O O . ILE A 1 98 ? -13.256 7.158 13.245 1.00 86.25 98 ILE A O 1
ATOM 714 N N . PRO A 1 99 ? -12.495 8.853 14.519 1.00 90.50 99 PRO A N 1
ATOM 715 C CA . PRO A 1 99 ? -11.638 10.018 14.774 1.00 90.50 99 PRO A CA 1
ATOM 716 C C . PRO A 1 99 ? -10.484 9.783 15.763 1.00 90.50 99 PRO A C 1
ATOM 718 O O . PRO A 1 99 ? -9.782 10.733 16.088 1.00 90.50 99 PRO A O 1
ATOM 721 N N . ALA A 1 100 ? -10.281 8.557 16.257 1.00 89.81 100 ALA A N 1
ATOM 722 C CA . ALA A 1 100 ? -9.287 8.269 17.298 1.00 89.81 100 ALA A CA 1
ATOM 723 C C . ALA A 1 100 ? -7.845 8.675 16.923 1.00 89.81 100 ALA A C 1
ATOM 725 O O . ALA A 1 100 ? -7.033 8.936 17.807 1.00 89.81 100 ALA A O 1
ATOM 726 N N . GLY A 1 101 ? -7.509 8.701 15.629 1.00 88.25 101 GLY A N 1
ATOM 727 C CA . GLY A 1 101 ? -6.234 9.188 15.096 1.00 88.25 101 GLY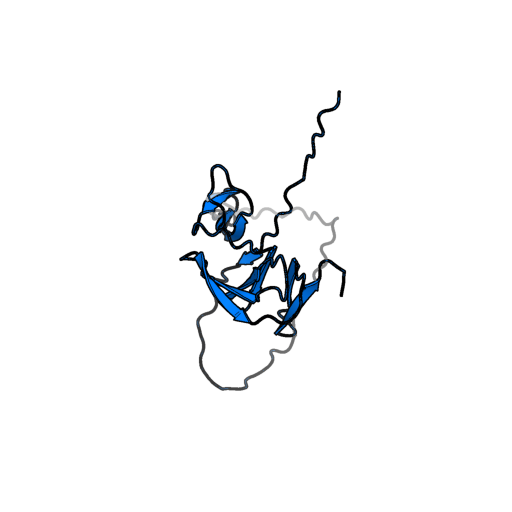 A CA 1
ATOM 728 C C . GLY A 1 101 ? -5.023 8.319 15.442 1.00 88.25 101 GLY A C 1
ATOM 729 O O . GLY A 1 101 ? -3.895 8.678 15.119 1.00 88.25 101 GLY A O 1
ATOM 730 N N . THR A 1 102 ? -5.232 7.177 16.099 1.00 90.94 102 THR A N 1
ATOM 731 C CA . THR A 1 102 ? -4.147 6.284 16.513 1.00 90.94 102 THR A CA 1
ATOM 732 C C . THR A 1 102 ? -3.722 5.400 15.345 1.00 90.94 102 THR A C 1
ATOM 734 O O . THR A 1 102 ? -4.534 4.638 14.817 1.00 90.94 102 THR A O 1
ATOM 737 N N . LEU A 1 103 ? -2.447 5.491 14.958 1.00 93.12 103 LEU A N 1
ATOM 738 C CA . LEU A 1 103 ? -1.824 4.596 13.981 1.00 93.12 103 LEU A CA 1
ATOM 739 C C . LEU A 1 103 ? -1.521 3.240 14.625 1.00 93.12 103 LEU A C 1
ATOM 741 O O . LEU A 1 103 ? -0.900 3.171 15.682 1.00 93.12 103 LEU A O 1
ATOM 745 N N . THR A 1 104 ? -1.927 2.165 13.960 1.00 96.00 104 THR A N 1
ATOM 746 C CA . THR A 1 104 ? -1.667 0.777 14.361 1.00 96.00 104 THR A CA 1
ATOM 747 C C . THR A 1 104 ? -0.882 0.084 13.257 1.00 96.00 104 THR A C 1
ATOM 749 O O . THR A 1 104 ? -1.271 0.158 12.092 1.00 96.00 104 THR A O 1
ATOM 752 N N . SER A 1 105 ? 0.224 -0.577 13.608 1.00 97.12 105 SER A N 1
ATOM 753 C CA . SER A 1 105 ? 0.975 -1.400 12.653 1.00 97.12 105 SER A CA 1
ATOM 754 C C . SER A 1 105 ? 0.164 -2.636 12.276 1.00 97.12 105 SER A C 1
ATOM 756 O O . SER A 1 105 ? -0.331 -3.330 13.161 1.00 97.12 105 SER A O 1
ATOM 758 N N . ILE A 1 106 ? 0.045 -2.899 10.974 1.00 97.81 106 ILE A N 1
ATOM 759 C CA . ILE A 1 106 ? -0.539 -4.138 10.444 1.00 97.81 106 ILE A CA 1
ATOM 760 C C . ILE A 1 106 ? 0.570 -5.193 10.333 1.00 97.81 106 ILE A C 1
ATOM 762 O O . ILE A 1 106 ? 0.426 -6.305 10.829 1.00 97.81 106 ILE A O 1
ATOM 766 N N . ALA A 1 107 ? 1.700 -4.822 9.723 1.00 97.06 107 ALA A N 1
ATOM 767 C CA . ALA A 1 107 ? 2.894 -5.655 9.629 1.00 97.06 107 ALA A CA 1
ATOM 768 C C . ALA A 1 107 ? 4.158 -4.797 9.489 1.00 97.06 107 ALA A C 1
ATOM 770 O O . ALA A 1 107 ? 4.105 -3.663 9.008 1.00 97.06 107 ALA A O 1
ATOM 771 N N . ALA A 1 108 ? 5.307 -5.364 9.862 1.00 96.25 108 ALA A N 1
ATOM 772 C CA . ALA A 1 108 ? 6.604 -4.762 9.584 1.00 96.25 108 ALA A CA 1
ATOM 773 C C . ALA A 1 108 ? 7.039 -5.078 8.144 1.00 96.25 108 ALA A C 1
ATOM 775 O O . ALA A 1 108 ? 7.104 -6.243 7.753 1.00 96.25 108 ALA A O 1
ATOM 776 N N . ASN A 1 109 ? 7.353 -4.051 7.357 1.00 93.94 109 ASN A N 1
ATOM 777 C CA . ASN A 1 109 ? 7.832 -4.188 5.984 1.00 93.94 109 ASN A CA 1
ATOM 778 C C . ASN A 1 109 ? 8.642 -2.948 5.588 1.00 93.94 109 ASN A C 1
ATOM 780 O O . ASN A 1 109 ? 8.132 -1.835 5.652 1.00 93.94 109 ASN A O 1
ATOM 784 N N . SER A 1 110 ? 9.890 -3.129 5.156 1.00 91.75 110 SER A N 1
ATOM 785 C CA . SER A 1 110 ? 10.775 -2.030 4.744 1.00 91.75 110 SER A CA 1
ATOM 786 C C . SER A 1 110 ? 10.660 -1.645 3.265 1.00 91.75 110 SER A C 1
ATOM 788 O O . SER A 1 110 ? 11.276 -0.665 2.849 1.00 91.75 110 SER A O 1
ATOM 790 N N . ASN A 1 111 ? 9.897 -2.388 2.460 1.00 91.50 111 ASN A N 1
ATOM 791 C CA . ASN A 1 111 ? 9.672 -2.068 1.052 1.00 91.50 111 ASN A CA 1
ATOM 792 C C . ASN A 1 111 ? 8.661 -0.926 0.958 1.00 91.50 111 ASN A C 1
ATOM 794 O O . ASN A 1 111 ? 7.445 -1.133 0.996 1.00 91.50 111 ASN A O 1
ATOM 798 N N . TRP A 1 112 ? 9.195 0.291 0.884 1.00 92.56 112 TRP A N 1
ATOM 799 C CA . TRP A 1 112 ? 8.420 1.519 0.945 1.00 92.56 112 TRP A CA 1
ATOM 800 C C . TRP A 1 112 ? 7.379 1.589 -0.174 1.00 92.56 112 TRP A C 1
ATOM 802 O O . TRP A 1 112 ? 7.717 1.604 -1.355 1.00 92.56 112 TRP A O 1
ATOM 812 N N . THR A 1 113 ? 6.105 1.653 0.212 1.00 95.00 113 THR A N 1
ATOM 813 C CA . THR A 1 113 ? 5.001 1.959 -0.706 1.00 95.00 113 THR A CA 1
ATOM 814 C C . THR A 1 113 ? 4.844 3.477 -0.775 1.00 95.00 113 THR A C 1
ATOM 816 O O . THR A 1 113 ? 4.433 4.096 0.206 1.00 95.00 113 THR A O 1
ATOM 819 N N . ALA A 1 114 ? 5.241 4.074 -1.902 1.00 91.69 114 ALA A N 1
ATOM 820 C CA . ALA A 1 114 ? 5.325 5.525 -2.092 1.00 91.69 114 ALA A CA 1
ATOM 821 C C . ALA A 1 114 ? 3.946 6.177 -2.272 1.00 91.69 114 ALA A C 1
ATOM 823 O O . ALA A 1 114 ? 3.721 7.294 -1.812 1.00 91.69 114 ALA A O 1
ATOM 824 N N . GLY A 1 115 ? 3.014 5.445 -2.877 1.00 92.44 115 GLY A N 1
ATOM 825 C CA . GLY A 1 115 ? 1.630 5.858 -3.047 1.00 92.44 115 GLY A CA 1
ATOM 826 C C . GLY A 1 115 ? 0.717 4.648 -3.132 1.00 92.44 115 GLY A C 1
ATOM 827 O O . GLY A 1 115 ? 1.154 3.550 -3.480 1.00 92.44 115 GLY A O 1
ATOM 828 N N . ALA A 1 116 ? -0.544 4.835 -2.768 1.00 95.25 116 ALA A N 1
ATOM 829 C CA . ALA A 1 116 ? -1.518 3.763 -2.738 1.00 95.25 116 ALA A CA 1
ATOM 830 C C . ALA A 1 116 ? -2.933 4.321 -2.850 1.00 95.25 116 ALA A C 1
ATOM 832 O O . ALA A 1 116 ? -3.198 5.418 -2.355 1.00 95.25 116 ALA A O 1
ATOM 833 N N . ASP A 1 117 ? -3.826 3.544 -3.451 1.00 95.69 117 ASP A N 1
ATOM 834 C CA . ASP A 1 117 ? -5.239 3.886 -3.531 1.00 95.69 117 ASP A CA 1
ATOM 835 C C . ASP A 1 117 ? -6.129 2.643 -3.464 1.00 95.69 117 ASP A C 1
ATOM 837 O O . ASP A 1 117 ? -5.684 1.508 -3.670 1.00 95.69 117 ASP A O 1
ATOM 841 N N . TRP A 1 118 ? -7.392 2.867 -3.127 1.00 94.25 118 TRP A N 1
ATOM 842 C CA . TRP A 1 118 ? -8.397 1.830 -2.988 1.00 94.25 118 TRP A CA 1
ATOM 843 C C . TRP A 1 118 ? -9.214 1.707 -4.271 1.00 94.25 118 TRP A C 1
ATOM 845 O O . TRP A 1 118 ? -9.782 2.685 -4.749 1.00 94.25 118 TRP A O 1
ATOM 855 N N . ALA A 1 119 ? -9.327 0.491 -4.800 1.00 93.44 119 ALA A N 1
ATOM 856 C CA . ALA A 1 119 ? -10.168 0.201 -5.955 1.00 93.44 119 ALA A CA 1
ATOM 857 C C . ALA A 1 119 ? -10.845 -1.161 -5.781 1.00 93.44 119 ALA A C 1
ATOM 859 O O . ALA A 1 119 ? -10.184 -2.162 -5.513 1.00 93.44 119 ALA A O 1
ATOM 860 N N . ASP A 1 120 ? -12.172 -1.189 -5.906 1.00 88.56 120 ASP A N 1
ATOM 861 C CA . ASP A 1 120 ? -12.986 -2.411 -6.001 1.00 88.56 120 ASP A CA 1
ATOM 862 C C . ASP A 1 120 ? -12.692 -3.511 -4.967 1.00 88.56 120 ASP A C 1
ATOM 864 O O . ASP A 1 120 ? -12.680 -4.699 -5.280 1.00 88.56 120 ASP A O 1
ATOM 868 N N . GLY A 1 121 ? -12.468 -3.145 -3.707 1.00 88.50 121 GLY A N 1
ATOM 869 C CA . GLY A 1 121 ? -12.200 -4.132 -2.651 1.00 88.50 121 GLY A CA 1
ATOM 870 C C . GLY A 1 121 ? -10.724 -4.274 -2.286 1.00 88.50 121 GLY A C 1
ATOM 871 O O . GLY A 1 121 ? -10.405 -4.954 -1.313 1.00 88.50 121 GLY A O 1
ATOM 872 N N . VAL A 1 122 ? -9.833 -3.670 -3.068 1.00 94.25 122 VAL A N 1
ATOM 873 C CA . VAL A 1 122 ? -8.404 -3.967 -3.053 1.00 94.25 122 VAL A CA 1
ATOM 874 C C . VAL A 1 122 ? -7.605 -2.692 -2.823 1.00 94.25 122 VAL A C 1
ATOM 876 O O . VAL A 1 122 ? -7.864 -1.641 -3.410 1.00 94.25 122 VAL A O 1
ATOM 879 N N . TRP A 1 123 ? -6.604 -2.800 -1.956 1.00 96.38 123 TRP A N 1
ATOM 880 C CA . TRP A 1 123 ? -5.653 -1.733 -1.703 1.00 96.38 123 TRP A CA 1
ATOM 881 C C . TRP A 1 123 ? -4.459 -1.903 -2.639 1.00 96.38 123 TRP A C 1
ATOM 883 O O . TRP A 1 123 ? -3.612 -2.774 -2.438 1.00 96.38 123 TRP A O 1
ATOM 893 N N . TYR A 1 124 ? -4.420 -1.096 -3.690 1.00 96.38 124 TYR A N 1
ATOM 894 C CA . TYR A 1 124 ? -3.320 -1.080 -4.644 1.00 96.38 124 TYR A CA 1
ATOM 895 C C . TYR A 1 124 ? -2.243 -0.117 -4.171 1.00 96.38 124 TYR A C 1
ATOM 897 O O . TYR A 1 124 ? -2.534 0.887 -3.523 1.00 96.38 124 TYR A O 1
ATOM 905 N N . GLY A 1 125 ? -0.995 -0.407 -4.512 1.00 95.31 125 GLY A N 1
ATOM 906 C CA . GLY A 1 125 ? 0.141 0.428 -4.165 1.00 95.31 125 GLY A CA 1
ATOM 907 C C . GLY A 1 125 ? 1.213 0.424 -5.236 1.00 95.31 125 GLY A C 1
ATOM 908 O O . GLY A 1 125 ? 1.298 -0.478 -6.071 1.00 95.31 125 GLY A O 1
ATOM 909 N N . VAL A 1 126 ? 2.068 1.435 -5.164 1.00 94.94 126 VAL A N 1
ATOM 910 C CA . VAL A 1 126 ? 3.311 1.497 -5.916 1.00 94.94 126 VAL A CA 1
ATOM 911 C C . VAL A 1 126 ? 4.487 1.535 -4.957 1.00 94.94 126 VAL A C 1
ATOM 913 O O . VAL A 1 126 ? 4.546 2.367 -4.048 1.00 94.94 126 VAL A O 1
ATOM 916 N N . GLN A 1 127 ? 5.413 0.595 -5.123 1.00 94.12 127 GLN A N 1
ATOM 917 C CA . GLN A 1 127 ? 6.621 0.547 -4.315 1.00 94.12 127 GLN A CA 1
ATOM 918 C C . GLN A 1 127 ? 7.711 1.419 -4.920 1.00 94.12 127 GLN A C 1
ATOM 920 O O . GLN A 1 127 ? 7.902 1.475 -6.135 1.00 94.12 127 GLN A O 1
ATOM 925 N N . TYR A 1 128 ? 8.448 2.085 -4.040 1.00 90.19 128 TYR A N 1
ATOM 926 C CA . TYR A 1 128 ? 9.657 2.790 -4.409 1.00 90.19 128 TYR A CA 1
ATOM 927 C C . TYR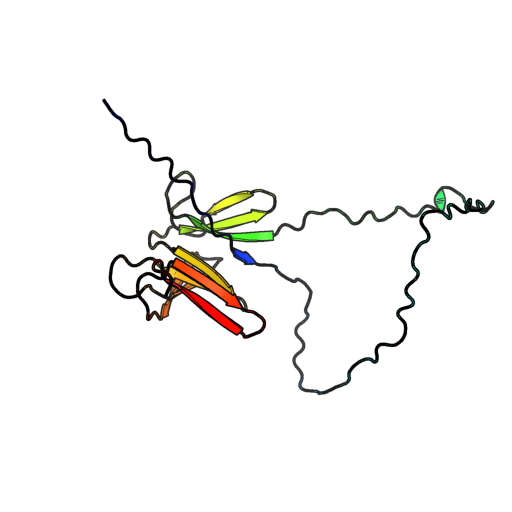 A 1 128 ? 10.706 1.789 -4.902 1.00 90.19 128 TYR A C 1
ATOM 929 O O . TYR A 1 128 ? 11.017 0.808 -4.222 1.00 90.19 128 TYR A O 1
ATOM 937 N N . ALA A 1 129 ? 11.289 2.075 -6.060 1.00 87.88 129 ALA A N 1
ATOM 938 C CA . ALA A 1 129 ? 12.461 1.388 -6.573 1.00 87.88 129 ALA A CA 1
ATOM 939 C C . ALA A 1 129 ? 13.584 2.408 -6.767 1.00 87.88 129 ALA A C 1
ATOM 941 O O . ALA A 1 129 ? 13.400 3.429 -7.425 1.00 87.88 129 ALA A O 1
ATOM 942 N N . SER A 1 130 ? 14.762 2.129 -6.206 1.00 84.38 130 SER A N 1
ATOM 943 C CA . SER A 1 130 ? 15.948 2.978 -6.386 1.00 84.38 130 SER A CA 1
ATOM 944 C C . SER A 1 130 ? 16.567 2.856 -7.783 1.00 84.38 130 SER A C 1
ATOM 946 O O . SER A 1 130 ? 17.391 3.680 -8.170 1.00 84.38 130 SER A O 1
ATOM 948 N N . SER A 1 131 ? 16.191 1.819 -8.535 1.00 84.31 131 SER A N 1
ATOM 949 C CA . SER A 1 131 ? 16.586 1.603 -9.924 1.00 84.31 131 SER A CA 1
ATOM 950 C C . SER A 1 131 ? 15.542 0.746 -10.641 1.00 84.31 131 SER A C 1
ATOM 952 O O . SER A 1 131 ? 14.913 -0.109 -10.017 1.00 84.31 131 SER A O 1
ATOM 954 N N . GLY A 1 132 ? 15.381 0.953 -11.949 1.00 87.62 132 GLY A N 1
ATOM 955 C CA . GLY A 1 132 ? 14.434 0.196 -12.768 1.00 87.62 132 GLY A CA 1
ATOM 956 C C . GLY A 1 132 ? 12.974 0.603 -12.559 1.00 87.62 132 GLY A C 1
ATOM 957 O O . GLY A 1 132 ? 12.676 1.724 -12.152 1.00 87.62 132 GLY A O 1
ATOM 958 N N . ASN A 1 133 ? 12.065 -0.314 -12.891 1.00 90.69 133 ASN A N 1
ATOM 959 C CA . ASN A 1 133 ? 10.626 -0.071 -12.840 1.00 90.69 133 ASN A CA 1
ATOM 960 C C . ASN A 1 133 ? 10.101 -0.140 -11.402 1.00 90.69 133 ASN A C 1
ATOM 962 O O . ASN A 1 133 ? 10.445 -1.062 -10.661 1.00 90.69 133 ASN A O 1
ATOM 966 N N . SER A 1 134 ? 9.211 0.784 -11.041 1.00 91.38 134 SER A N 1
ATOM 967 C CA . SER A 1 134 ? 8.499 0.749 -9.764 1.00 91.38 134 SER A CA 1
ATOM 968 C C . SER A 1 134 ? 7.518 -0.435 -9.735 1.00 91.38 134 SER A C 1
ATOM 970 O O . SER A 1 134 ? 6.693 -0.558 -10.649 1.00 91.38 134 SER A O 1
ATOM 972 N N . PRO A 1 135 ? 7.573 -1.313 -8.714 1.00 94.00 135 PRO A N 1
ATOM 973 C CA . PRO A 1 135 ? 6.629 -2.416 -8.580 1.00 94.00 135 PRO A CA 1
ATOM 974 C C . PRO A 1 135 ? 5.208 -1.921 -8.308 1.00 94.00 135 PRO A C 1
ATOM 976 O O . PRO A 1 135 ? 4.990 -1.119 -7.399 1.00 94.00 135 PRO A O 1
ATOM 979 N N . LEU A 1 136 ? 4.236 -2.454 -9.047 1.00 95.06 136 LEU A N 1
ATOM 980 C CA . LEU A 1 136 ? 2.818 -2.341 -8.714 1.00 95.06 136 LEU A CA 1
ATOM 981 C C . LEU A 1 136 ? 2.423 -3.527 -7.842 1.00 95.06 136 LEU A C 1
ATOM 983 O O . LEU A 1 136 ? 2.709 -4.682 -8.177 1.00 95.06 136 LEU A O 1
ATOM 987 N N . VAL A 1 137 ? 1.771 -3.243 -6.721 1.00 95.88 137 VAL A N 1
ATOM 988 C CA . VAL A 1 137 ? 1.461 -4.232 -5.690 1.00 95.88 137 VAL A CA 1
ATOM 989 C C . VAL A 1 137 ? 0.017 -4.127 -5.214 1.00 95.88 137 VAL A C 1
ATOM 991 O O . VAL A 1 137 ? -0.617 -3.082 -5.339 1.00 95.88 137 VAL A O 1
ATOM 994 N N . THR A 1 138 ? -0.485 -5.196 -4.605 1.00 96.94 138 THR A N 1
ATOM 995 C CA . THR A 1 138 ? -1.656 -5.154 -3.720 1.00 96.94 138 THR A CA 1
ATOM 996 C C . THR A 1 138 ? -1.224 -5.378 -2.280 1.00 96.94 138 THR A C 1
ATOM 998 O O . THR A 1 138 ? -0.310 -6.167 -2.021 1.00 96.94 138 THR A O 1
ATOM 1001 N N . LEU A 1 139 ? -1.900 -4.724 -1.341 1.00 97.00 139 LEU A N 1
ATOM 1002 C CA . LEU A 1 139 ? -1.667 -4.848 0.092 1.00 97.00 139 LEU A CA 1
ATOM 1003 C C . LEU A 1 139 ? -2.892 -5.474 0.764 1.00 97.00 139 LEU A C 1
ATOM 1005 O O . LEU A 1 139 ? -4.008 -4.979 0.617 1.00 97.00 139 LEU A O 1
ATOM 1009 N N . ASP A 1 140 ? -2.689 -6.545 1.528 1.00 96.50 140 ASP A N 1
ATOM 1010 C CA . ASP A 1 140 ? -3.740 -7.097 2.383 1.00 96.50 140 ASP A CA 1
ATOM 1011 C C . ASP A 1 140 ? -3.867 -6.236 3.658 1.00 96.50 140 ASP A C 1
ATOM 1013 O O . ASP A 1 140 ? -2.927 -6.187 4.458 1.00 96.50 140 ASP A O 1
ATOM 1017 N N . PRO A 1 141 ? -5.009 -5.564 3.893 1.00 94.56 141 PRO A N 1
ATOM 1018 C CA . PRO A 1 141 ? -5.197 -4.698 5.057 1.00 94.56 141 PRO A CA 1
ATOM 1019 C C . PRO A 1 141 ? -5.277 -5.455 6.395 1.00 94.56 141 PRO A C 1
ATOM 1021 O O . PRO A 1 141 ? -5.240 -4.822 7.449 1.00 94.56 141 PRO A O 1
ATOM 1024 N N . THR A 1 142 ? -5.413 -6.783 6.371 1.00 95.69 142 THR A N 1
ATOM 1025 C CA . THR A 1 142 ? -5.506 -7.644 7.560 1.00 95.69 142 THR A CA 1
ATOM 1026 C C . THR A 1 142 ? -4.144 -8.190 7.959 1.00 95.69 142 THR A C 1
ATOM 1028 O O . THR A 1 142 ? -3.800 -8.202 9.138 1.00 95.69 142 THR A O 1
ATOM 1031 N N . THR A 1 143 ? -3.372 -8.665 6.981 1.00 96.75 143 THR A N 1
ATOM 1032 C CA . THR A 1 143 ? -2.094 -9.355 7.225 1.00 96.75 143 THR A CA 1
ATOM 1033 C C . THR A 1 143 ? -0.873 -8.494 6.918 1.00 96.75 143 THR A C 1
ATOM 1035 O O . THR A 1 143 ? 0.233 -8.826 7.338 1.00 96.75 143 THR A O 1
ATOM 1038 N N . GLY A 1 144 ? -1.044 -7.408 6.161 1.00 94.31 144 GLY A N 1
ATOM 1039 C CA . GLY A 1 144 ? 0.047 -6.577 5.659 1.00 94.31 144 GLY A CA 1
ATOM 1040 C C . GLY A 1 144 ? 0.880 -7.252 4.567 1.00 94.31 144 GLY A C 1
ATOM 1041 O O . GLY A 1 144 ? 1.926 -6.718 4.189 1.00 94.31 144 GLY A O 1
ATOM 1042 N N . VAL A 1 145 ? 0.445 -8.412 4.056 1.00 95.25 145 VAL A N 1
ATOM 1043 C CA . VAL A 1 145 ? 1.103 -9.101 2.942 1.00 95.25 145 VAL A CA 1
ATOM 1044 C C . VAL A 1 145 ? 1.037 -8.223 1.699 1.00 95.25 145 VAL A C 1
ATOM 1046 O O . VAL A 1 145 ? -0.027 -7.745 1.306 1.00 95.25 145 VAL A O 1
ATOM 1049 N N . VAL A 1 146 ? 2.195 -8.036 1.069 1.00 94.81 146 VAL A N 1
ATOM 1050 C CA . VAL A 1 146 ? 2.331 -7.289 -0.180 1.00 94.81 146 VAL A CA 1
ATOM 1051 C C . VAL A 1 146 ? 2.548 -8.273 -1.320 1.00 94.81 146 VAL A C 1
ATOM 1053 O O . VAL A 1 146 ? 3.491 -9.061 -1.287 1.00 94.81 146 VAL A O 1
ATOM 1056 N N . THR A 1 147 ? 1.683 -8.218 -2.329 1.00 96.19 147 THR A N 1
ATOM 1057 C CA . THR A 1 147 ? 1.734 -9.101 -3.501 1.00 96.19 147 THR A CA 1
ATOM 1058 C C . THR A 1 147 ? 2.079 -8.292 -4.741 1.00 96.19 147 THR A C 1
ATOM 1060 O O . THR A 1 147 ? 1.412 -7.305 -5.037 1.00 96.19 147 THR A O 1
ATOM 1063 N N . LEU A 1 148 ? 3.113 -8.706 -5.474 1.00 95.50 148 LEU A N 1
ATOM 1064 C CA . LEU A 1 148 ? 3.475 -8.110 -6.759 1.00 95.50 148 LEU A CA 1
ATOM 1065 C C . LEU A 1 148 ? 2.421 -8.456 -7.814 1.00 95.50 148 LEU A C 1
ATOM 1067 O O . LEU A 1 148 ? 2.135 -9.631 -8.031 1.00 95.50 148 LEU A O 1
ATOM 1071 N N . ILE A 1 149 ? 1.897 -7.441 -8.496 1.00 95.00 149 ILE A N 1
ATOM 1072 C CA . ILE A 1 149 ? 0.918 -7.606 -9.583 1.00 95.00 149 ILE A CA 1
ATOM 1073 C C . ILE A 1 149 ? 1.424 -7.089 -10.931 1.00 95.00 149 ILE A C 1
ATOM 1075 O O . ILE A 1 149 ? 0.795 -7.330 -11.958 1.00 95.00 149 ILE A O 1
ATOM 1079 N N . GLY A 1 150 ? 2.562 -6.395 -10.952 1.00 91.31 150 GLY A N 1
ATOM 1080 C CA . GLY A 1 150 ? 3.180 -5.935 -12.187 1.00 91.31 150 GLY A CA 1
ATOM 1081 C C . GLY A 1 150 ? 4.126 -4.761 -11.979 1.00 91.31 150 GLY A C 1
ATOM 1082 O O . GLY A 1 150 ? 4.714 -4.579 -10.915 1.00 91.31 150 GLY A O 1
ATOM 1083 N N . GLY A 1 151 ? 4.279 -3.970 -13.032 1.00 84.31 151 GLY A N 1
ATOM 1084 C CA . GLY A 1 151 ? 5.168 -2.818 -13.113 1.00 84.31 151 GLY A CA 1
ATOM 1085 C C . GLY A 1 151 ? 5.363 -2.437 -14.576 1.00 84.31 151 GLY A C 1
ATOM 1086 O O . GLY A 1 151 ? 4.889 -3.135 -15.472 1.00 84.31 151 GLY A O 1
ATOM 1087 N N . GLY A 1 152 ? 6.060 -1.337 -14.842 1.00 71.19 152 GLY A N 1
ATOM 1088 C CA . GLY A 1 152 ? 6.295 -0.952 -16.236 1.00 71.19 152 GLY A CA 1
ATOM 1089 C C . GLY A 1 152 ? 6.990 0.382 -16.435 1.00 71.19 152 GLY A C 1
ATOM 1090 O O . GLY A 1 152 ? 7.731 0.524 -17.401 1.00 71.19 152 GLY A O 1
ATOM 1091 N N . ALA A 1 153 ? 6.804 1.316 -15.504 1.00 85.12 153 ALA A N 1
ATOM 1092 C CA . ALA A 1 153 ? 7.458 2.616 -15.527 1.00 85.12 153 ALA A CA 1
ATOM 1093 C C . ALA A 1 153 ? 8.381 2.786 -14.307 1.00 85.12 153 ALA A C 1
ATOM 1095 O O . ALA A 1 153 ? 8.063 2.278 -13.224 1.00 85.12 153 ALA A O 1
ATOM 1096 N N . PRO A 1 154 ? 9.530 3.460 -14.463 1.00 87.12 154 PRO A N 1
ATOM 1097 C CA . PRO A 1 154 ? 10.361 3.876 -13.341 1.00 87.12 154 PRO A CA 1
ATOM 1098 C C . PRO A 1 154 ? 9.705 5.030 -12.569 1.00 87.12 154 PRO A C 1
ATOM 1100 O O . PRO A 1 154 ? 8.770 5.659 -13.051 1.00 87.12 154 PRO A O 1
ATOM 1103 N N . ASN A 1 155 ? 10.225 5.326 -11.375 1.00 86.44 155 ASN A N 1
ATOM 1104 C CA . ASN A 1 155 ? 9.962 6.570 -10.633 1.00 86.44 155 ASN A CA 1
ATOM 1105 C C . ASN A 1 155 ? 8.489 6.891 -10.318 1.00 86.44 155 ASN A C 1
ATOM 1107 O O . ASN A 1 155 ? 8.147 8.044 -10.050 1.00 86.44 155 ASN A O 1
ATOM 1111 N N . LEU A 1 156 ? 7.612 5.890 -10.297 1.00 89.12 156 LEU A N 1
ATOM 1112 C CA . LEU A 1 156 ? 6.224 6.099 -9.906 1.00 89.12 156 LEU A CA 1
ATOM 1113 C C . LEU A 1 156 ? 6.128 6.447 -8.412 1.00 89.12 156 LEU A C 1
ATOM 1115 O O . LEU A 1 156 ? 6.720 5.764 -7.572 1.00 89.12 156 LEU A O 1
ATOM 1119 N N . THR A 1 157 ? 5.375 7.498 -8.087 1.00 88.25 157 THR A N 1
ATOM 1120 C CA . THR A 1 157 ? 5.247 8.043 -6.717 1.00 88.25 157 THR A CA 1
ATOM 1121 C C . THR A 1 157 ? 3.820 8.066 -6.187 1.00 88.25 157 THR A C 1
ATOM 1123 O O . THR A 1 157 ? 3.620 8.158 -4.980 1.00 88.25 157 THR A O 1
ATOM 1126 N N . GLY A 1 158 ? 2.825 7.945 -7.060 1.00 88.50 158 GLY A N 1
ATOM 1127 C CA . GLY A 1 158 ? 1.420 7.984 -6.684 1.00 88.50 158 GLY A CA 1
ATOM 1128 C C . GLY A 1 158 ? 0.563 7.215 -7.670 1.00 88.50 158 GLY A C 1
ATOM 1129 O O . GLY A 1 158 ? 0.940 7.054 -8.830 1.00 88.50 158 GLY A O 1
ATOM 1130 N N . ILE A 1 159 ? -0.586 6.754 -7.187 1.00 91.81 159 ILE A N 1
ATOM 1131 C CA . ILE A 1 159 ? -1.643 6.162 -7.999 1.00 91.81 159 ILE A CA 1
ATOM 1132 C C . ILE A 1 159 ? -2.997 6.705 -7.541 1.00 91.81 159 ILE A C 1
ATOM 1134 O O . ILE A 1 159 ? -3.141 7.073 -6.375 1.00 91.81 159 ILE A O 1
ATOM 1138 N N . ALA A 1 160 ? -3.963 6.763 -8.452 1.00 94.12 160 ALA A N 1
ATOM 1139 C CA . ALA A 1 160 ? -5.338 7.160 -8.168 1.00 94.12 160 ALA A CA 1
ATOM 1140 C C . ALA A 1 160 ? -6.310 6.384 -9.061 1.00 94.12 160 ALA A C 1
ATOM 1142 O O . ALA A 1 160 ? -6.060 6.222 -10.259 1.00 94.12 160 ALA A O 1
ATOM 1143 N N . TYR A 1 161 ? -7.414 5.918 -8.490 1.00 92.62 161 TYR A N 1
ATOM 1144 C CA . TYR A 1 161 ? -8.462 5.201 -9.203 1.00 92.62 161 TYR A CA 1
ATOM 1145 C C . TYR A 1 161 ? -9.641 6.118 -9.537 1.00 92.62 161 TYR A C 1
ATOM 1147 O O . TYR A 1 161 ? -10.224 6.756 -8.660 1.00 92.62 161 TYR A O 1
ATOM 1155 N N . ASP A 1 162 ? -10.033 6.160 -10.810 1.00 93.69 162 ASP A N 1
ATOM 1156 C CA . ASP A 1 162 ? -11.285 6.786 -11.229 1.00 93.69 162 ASP A CA 1
ATOM 1157 C C . ASP A 1 162 ? -12.402 5.741 -11.281 1.00 93.69 162 ASP A C 1
ATOM 1159 O O . ASP A 1 162 ? -12.454 4.902 -12.179 1.00 93.69 162 ASP A O 1
ATOM 1163 N N . ILE A 1 163 ? -13.344 5.837 -10.342 1.00 92.25 163 ILE A N 1
ATOM 1164 C CA . ILE A 1 163 ? -14.482 4.917 -10.228 1.00 92.25 163 ILE A CA 1
ATOM 1165 C C . ILE A 1 163 ? -15.456 4.983 -11.417 1.00 92.25 163 ILE A C 1
ATOM 1167 O O . ILE A 1 163 ? -16.209 4.038 -11.647 1.00 92.25 163 ILE A O 1
ATOM 1171 N N . ASN A 1 164 ? -15.473 6.081 -12.180 1.00 94.12 164 ASN A N 1
ATOM 1172 C CA . ASN A 1 164 ? -16.391 6.224 -13.312 1.00 94.12 164 ASN A CA 1
ATOM 1173 C C . ASN A 1 164 ? -15.857 5.517 -14.557 1.00 94.12 164 ASN A C 1
ATOM 1175 O O . ASN A 1 164 ? -16.621 4.874 -15.276 1.00 94.12 164 ASN A O 1
ATOM 1179 N N . THR A 1 165 ? -14.556 5.654 -14.816 1.00 94.25 165 THR A N 1
ATOM 1180 C CA . THR A 1 165 ? -13.892 5.035 -15.973 1.00 94.25 165 THR A CA 1
ATOM 1181 C C . THR A 1 165 ? -13.276 3.678 -15.655 1.00 94.25 165 THR A C 1
ATOM 1183 O O . THR A 1 165 ? -12.973 2.931 -16.581 1.00 94.25 165 THR A O 1
ATOM 1186 N N . GLN A 1 166 ? -13.141 3.340 -14.370 1.00 93.31 166 GLN A N 1
ATOM 1187 C CA . GLN A 1 166 ? -12.479 2.134 -13.868 1.00 93.31 166 GLN A CA 1
ATOM 1188 C C . GLN A 1 166 ? -11.010 2.054 -14.300 1.00 93.31 166 GLN A C 1
ATOM 1190 O O . GLN A 1 166 ? -10.479 0.983 -14.597 1.00 93.31 166 GLN A O 1
ATOM 1195 N N . ILE A 1 167 ? -10.344 3.210 -14.350 1.00 92.06 167 ILE A N 1
ATOM 1196 C CA . ILE A 1 167 ? -8.936 3.329 -14.732 1.00 92.06 167 ILE A CA 1
ATOM 1197 C C . ILE A 1 167 ? -8.123 3.763 -13.518 1.00 92.06 167 ILE A C 1
ATOM 1199 O O . ILE A 1 167 ? -8.479 4.700 -12.804 1.00 92.06 167 ILE A O 1
ATOM 1203 N N . MET A 1 168 ? -6.999 3.079 -13.308 1.00 92.19 168 MET A N 1
ATOM 1204 C CA . MET A 1 168 ? -5.973 3.494 -12.363 1.00 92.19 168 MET A CA 1
ATOM 1205 C C . MET A 1 168 ? -4.905 4.303 -13.091 1.00 92.19 168 MET A C 1
ATOM 1207 O O . MET A 1 168 ? -4.267 3.817 -14.025 1.00 92.19 168 MET A O 1
ATOM 1211 N N . TYR A 1 169 ? -4.709 5.533 -12.643 1.00 92.19 169 TYR A N 1
ATOM 1212 C CA . TYR A 1 169 ? -3.670 6.432 -13.121 1.00 92.19 169 TYR A CA 1
ATOM 1213 C C . TYR A 1 169 ? -2.487 6.387 -12.164 1.00 92.19 169 TYR A C 1
ATOM 1215 O O . TYR A 1 169 ? -2.672 6.225 -10.959 1.00 92.19 169 TYR A O 1
ATOM 1223 N N . ALA A 1 170 ? -1.279 6.550 -12.692 1.00 90.00 170 ALA A N 1
ATOM 1224 C CA . ALA A 1 170 ? -0.060 6.669 -11.907 1.00 90.00 170 ALA A CA 1
ATOM 1225 C C . ALA A 1 170 ? 0.654 7.971 -12.266 1.00 90.00 170 ALA A C 1
ATOM 1227 O O . ALA A 1 170 ? 0.529 8.446 -13.393 1.00 90.00 170 ALA A O 1
ATOM 1228 N N . ILE A 1 171 ? 1.403 8.524 -11.316 1.00 87.06 171 ILE A N 1
ATOM 1229 C CA . ILE A 1 171 ? 2.270 9.681 -11.551 1.00 87.06 171 ILE A CA 1
ATOM 1230 C C . ILE A 1 171 ? 3.733 9.278 -11.399 1.00 87.06 171 ILE A C 1
ATOM 1232 O O . ILE A 1 171 ? 4.117 8.625 -10.422 1.00 87.06 171 ILE A O 1
ATOM 1236 N N . ASP A 1 172 ? 4.554 9.693 -12.357 1.00 86.44 172 ASP A N 1
ATOM 1237 C CA . ASP A 1 172 ? 6.009 9.701 -12.229 1.00 86.44 172 ASP A CA 1
ATOM 1238 C C . ASP A 1 172 ? 6.428 10.947 -11.429 1.00 86.44 172 ASP A C 1
ATOM 1240 O O . ASP A 1 172 ? 5.867 12.031 -11.603 1.00 86.44 172 ASP A O 1
ATOM 1244 N N . PHE A 1 173 ? 7.431 10.809 -10.561 1.00 76.06 173 PHE A N 1
ATOM 1245 C CA . PHE A 1 173 ? 8.103 11.927 -9.891 1.00 76.06 173 PHE A CA 1
ATOM 1246 C C . PHE A 1 173 ? 8.494 13.075 -10.844 1.00 76.06 173 PHE A C 1
ATOM 1248 O O . PHE A 1 173 ? 8.513 14.239 -10.448 1.00 76.06 173 PHE A O 1
ATOM 1255 N N . THR A 1 174 ? 8.815 12.754 -12.095 1.00 77.19 174 THR A N 1
ATOM 1256 C CA . THR A 1 174 ? 9.220 13.705 -13.137 1.00 77.19 174 THR A CA 1
ATOM 1257 C C . THR A 1 174 ? 8.049 14.339 -13.898 1.00 77.19 174 THR A C 1
ATOM 1259 O O . THR A 1 174 ? 8.283 15.230 -14.713 1.00 77.19 174 THR A O 1
ATOM 1262 N N . GLY A 1 175 ? 6.802 13.954 -13.601 1.00 59.22 175 GLY A N 1
ATOM 1263 C CA . GLY A 1 175 ? 5.594 14.539 -14.197 1.00 59.22 175 GLY A CA 1
ATOM 1264 C C . GLY A 1 175 ? 5.233 14.009 -15.588 1.00 59.22 175 GLY A C 1
ATOM 1265 O O . GLY A 1 175 ? 4.645 14.756 -16.371 1.00 59.22 175 GLY A O 1
ATOM 1266 N N . GLY A 1 176 ? 5.624 12.769 -15.900 1.00 51.44 176 GLY A N 1
ATOM 1267 C CA . GLY A 1 176 ? 5.239 12.055 -17.125 1.00 51.44 176 GLY A CA 1
ATOM 1268 C C . GLY A 1 176 ? 3.794 11.574 -17.143 1.00 51.44 176 GLY A C 1
ATOM 1269 O O . GLY A 1 176 ? 3.194 11.446 -16.051 1.00 51.44 176 GLY A O 1
#

Sequence (176 aa):
MKKFNLFLTALFLISFSGVMTGQTARTAQGKLPVPKADKMSVVKANPNSMTTAIMDPGFVPSDIKPVNTPSNATKSITGYGFNAYGGTVAVGPVSVAIPAGTLTSIAANSNWTAGADWADGVWYGVQYASSGNSPLVTLDPTTGVVTLIGGGAPNLTGIAYDINTQIMYAIDFTGG

Foldseek 3Di:
DDDDDDPDDDDWDKAFDDPPPPDDDDDDDDDDDDDDDDDDDDDDDDPPPPDPDPPDPPDDPVVPDPPPPPPPPVPWTKIKGAQQDDDPEAGAIWIAIPPVRDIHHQDHDNQDFLEWYDDDNWIWTWTADPDDWTFIWTADNNRRDIGTDDTDHHQWRYWDADPVVRDIDTAHPVGD

Radius of gyration: 25.68 Å; chains: 1; bounding box: 84×49×45 Å